Protein AF-A0A0W8EV54-F1 (afdb_monomer_lite)

Sequence (112 aa):
MQSLRTAGLRPDITYRVIVATNPAGIPGFFPWFGGKTWEIAGDGSYLPTLDGDGVVTHRESLLPGISLDVLQAPEGDEGHQPSPDQYCHVFLPKNPLVLDRILEYLVPAPRR

Organism: NCBI:txid938273

Radius of gyration: 15.81 Å; chains: 1; bounding box: 38×38×40 Å

Structure (mmCIF, N/CA/C/O backbone):
data_AF-A0A0W8EV54-F1
#
_entry.id   AF-A0A0W8EV54-F1
#
loop_
_atom_site.group_PDB
_atom_site.id
_atom_site.type_symbol
_atom_site.label_atom_id
_atom_site.label_alt_id
_atom_site.label_comp_id
_atom_site.label_asym_id
_atom_site.label_entity_id
_atom_site.label_seq_id
_atom_site.pdbx_PDB_ins_code
_atom_site.Cartn_x
_atom_site.Cartn_y
_atom_site.Cartn_z
_atom_site.occupancy
_atom_site.B_iso_or_equiv
_atom_site.auth_seq_id
_atom_site.auth_comp_id
_atom_site.auth_asym_id
_atom_site.auth_atom_id
_atom_site.pdbx_PDB_model_num
ATOM 1 N N . MET A 1 1 ? 2.545 12.169 15.405 1.00 48.78 1 MET A N 1
ATOM 2 C CA . MET A 1 1 ? 2.173 10.733 15.438 1.00 48.78 1 MET A CA 1
ATOM 3 C C . MET A 1 1 ? 1.810 10.179 16.819 1.00 48.78 1 MET A C 1
ATOM 5 O O . MET A 1 1 ? 1.046 9.223 16.873 1.00 48.78 1 MET A O 1
ATOM 9 N N . GLN A 1 2 ? 2.310 10.735 17.932 1.00 48.47 2 GLN A N 1
ATOM 10 C CA . GLN A 1 2 ? 1.977 10.240 19.279 1.00 48.47 2 GLN A CA 1
ATOM 11 C C . GLN A 1 2 ? 0.466 10.320 19.579 1.00 48.47 2 GLN A C 1
ATOM 13 O O . GLN A 1 2 ? -0.095 9.371 20.112 1.00 48.47 2 GLN A O 1
ATOM 18 N N . SER A 1 3 ? -0.196 11.387 19.116 1.00 52.56 3 SER A N 1
ATOM 19 C CA . SER A 1 3 ? -1.637 11.629 19.287 1.00 52.56 3 SER A CA 1
ATOM 20 C C . SER A 1 3 ? -2.544 10.571 18.645 1.00 52.56 3 SER A C 1
ATOM 22 O O . SER A 1 3 ? -3.540 10.187 19.249 1.00 52.56 3 SER A O 1
ATOM 24 N N . LEU A 1 4 ? -2.195 10.061 17.455 1.00 56.75 4 LEU A N 1
ATOM 25 C CA . LEU A 1 4 ? -2.958 9.000 16.777 1.00 56.75 4 LEU A CA 1
ATOM 26 C C . LEU A 1 4 ? -2.799 7.649 17.479 1.00 56.75 4 LEU A C 1
ATOM 28 O O . LEU A 1 4 ? -3.770 6.919 17.635 1.00 56.75 4 LEU A O 1
ATOM 32 N N . ARG A 1 5 ? -1.592 7.337 17.967 1.00 59.31 5 ARG A N 1
ATOM 33 C CA . ARG A 1 5 ? -1.344 6.098 18.721 1.00 59.31 5 ARG A CA 1
ATOM 34 C C . ARG A 1 5 ? -2.075 6.073 20.064 1.00 59.31 5 ARG A C 1
ATOM 36 O O . ARG A 1 5 ? -2.469 5.004 20.514 1.00 59.31 5 ARG A O 1
ATOM 43 N N . THR A 1 6 ? -2.267 7.232 20.694 1.00 65.62 6 THR A N 1
ATOM 44 C CA . THR A 1 6 ? -2.973 7.359 21.980 1.00 65.62 6 THR A CA 1
ATOM 45 C C . THR A 1 6 ? -4.489 7.495 21.851 1.00 65.62 6 THR A C 1
ATOM 47 O O . THR A 1 6 ? -5.178 7.370 22.857 1.00 65.62 6 THR A O 1
ATOM 50 N N . ALA A 1 7 ? -5.020 7.752 20.651 1.00 69.50 7 ALA A N 1
ATOM 51 C CA . ALA A 1 7 ? -6.458 7.931 20.437 1.00 69.50 7 ALA A CA 1
ATOM 52 C C . ALA A 1 7 ? -7.270 6.640 20.663 1.00 69.50 7 ALA A C 1
ATOM 54 O O . ALA A 1 7 ? -8.480 6.706 20.874 1.00 69.50 7 ALA A O 1
ATOM 55 N N . GLY A 1 8 ? -6.601 5.480 20.665 1.00 70.25 8 GLY A N 1
ATOM 56 C CA . GLY A 1 8 ? -7.241 4.175 20.799 1.00 70.25 8 GLY A CA 1
ATOM 57 C C . GLY A 1 8 ? -8.086 3.808 19.576 1.00 70.25 8 GLY A C 1
ATOM 58 O O . GLY A 1 8 ? -8.224 4.582 18.629 1.00 70.25 8 GLY A O 1
ATOM 59 N N . LEU A 1 9 ? -8.642 2.598 19.592 1.00 80.38 9 LEU A N 1
ATOM 60 C CA . LEU A 1 9 ? -9.567 2.113 18.570 1.00 80.38 9 LEU A CA 1
ATOM 61 C C . LEU A 1 9 ? -10.943 1.896 19.188 1.00 80.38 9 LEU A C 1
ATOM 63 O O . LEU A 1 9 ? -11.064 1.490 20.346 1.00 80.38 9 LEU A O 1
ATOM 67 N N . ARG A 1 10 ? -11.988 2.137 18.399 1.00 84.06 10 ARG A N 1
ATOM 68 C CA . ARG A 1 10 ? -13.349 1.769 18.781 1.00 84.06 10 ARG A CA 1
ATOM 69 C C . ARG A 1 10 ? -13.543 0.252 18.660 1.00 84.06 10 ARG A C 1
ATOM 71 O O . ARG A 1 10 ? -13.245 -0.287 17.598 1.00 84.06 10 ARG A O 1
ATOM 78 N N . PRO A 1 11 ? -14.074 -0.436 19.687 1.00 81.25 11 PRO A N 1
ATOM 79 C CA . PRO A 1 11 ? -14.215 -1.894 19.666 1.00 81.25 11 PRO A CA 1
ATOM 80 C C . PRO A 1 11 ? -15.306 -2.387 18.706 1.00 81.25 11 PRO A C 1
ATOM 82 O O . PRO A 1 11 ? -15.309 -3.554 18.330 1.00 81.25 11 PRO A O 1
ATOM 85 N N . ASP A 1 12 ? -16.234 -1.515 18.307 1.00 85.44 12 ASP A N 1
ATOM 86 C CA . ASP A 1 12 ? -17.306 -1.822 17.359 1.00 85.44 12 ASP A CA 1
ATOM 87 C C . ASP A 1 12 ? -16.902 -1.617 15.888 1.00 85.44 12 ASP A C 1
ATOM 89 O O . ASP A 1 12 ? -17.695 -1.881 14.987 1.00 85.44 12 ASP A O 1
ATOM 93 N N . ILE A 1 13 ? -15.670 -1.164 15.634 1.00 83.31 13 ILE A N 1
ATOM 94 C CA . ILE A 1 13 ? -15.135 -0.936 14.293 1.00 83.31 13 ILE A CA 1
ATOM 95 C C . ILE A 1 13 ? -13.927 -1.847 14.085 1.00 83.31 13 ILE A C 1
ATOM 97 O O . ILE A 1 13 ? -12.951 -1.797 14.830 1.00 83.31 13 ILE A O 1
ATOM 101 N N . THR A 1 14 ? -13.963 -2.661 13.030 1.00 83.88 14 THR A N 1
ATOM 102 C CA . THR A 1 14 ? -12.766 -3.373 12.568 1.00 83.88 14 THR A CA 1
ATOM 103 C C . THR A 1 14 ? -11.982 -2.454 11.645 1.00 83.88 14 THR A C 1
ATOM 105 O O . THR A 1 14 ? -12.449 -2.115 10.560 1.00 83.88 14 THR A O 1
ATOM 108 N N . TYR A 1 15 ? -10.790 -2.051 12.071 1.00 82.44 15 TYR A N 1
ATOM 109 C CA . TYR A 1 15 ? -9.908 -1.222 11.261 1.00 82.44 15 TYR A CA 1
ATOM 110 C C . TYR A 1 15 ? -8.973 -2.100 10.430 1.00 82.44 15 TYR A C 1
ATOM 112 O O . TYR A 1 15 ? -8.389 -3.060 10.939 1.00 82.44 15 TYR A O 1
ATOM 120 N N . ARG A 1 16 ? -8.797 -1.737 9.158 1.00 84.69 16 ARG A N 1
ATOM 121 C CA . ARG A 1 16 ? -7.886 -2.400 8.222 1.00 84.69 16 ARG A CA 1
ATOM 122 C C . ARG A 1 16 ? -7.173 -1.353 7.381 1.00 84.69 16 ARG A C 1
ATOM 124 O O . ARG A 1 16 ? -7.772 -0.332 7.050 1.00 84.69 16 ARG A O 1
ATOM 131 N N . VAL A 1 17 ? -5.921 -1.616 7.036 1.00 83.88 17 VAL A N 1
ATOM 132 C CA . VAL A 1 17 ? -5.141 -0.778 6.126 1.00 83.88 17 VAL A CA 1
ATOM 133 C C . VAL A 1 17 ? -4.678 -1.640 4.962 1.00 83.88 17 VAL A C 1
ATOM 135 O O . VAL A 1 17 ? -4.051 -2.673 5.176 1.00 83.88 17 VAL A O 1
ATOM 138 N N . ILE A 1 18 ? -4.997 -1.207 3.745 1.00 84.38 18 ILE A N 1
ATOM 139 C CA . ILE A 1 18 ? -4.503 -1.806 2.507 1.00 84.38 18 ILE A CA 1
ATOM 140 C C . ILE A 1 18 ? -3.501 -0.826 1.923 1.00 84.38 18 ILE A C 1
ATOM 142 O O . ILE A 1 18 ? -3.814 0.352 1.753 1.00 84.38 18 ILE A O 1
ATOM 146 N N . VAL A 1 19 ? -2.307 -1.324 1.652 1.00 83.06 19 VAL A N 1
ATOM 147 C CA . VAL A 1 19 ? -1.172 -0.551 1.157 1.00 83.06 19 VAL A CA 1
ATOM 148 C C . VAL A 1 19 ? -0.525 -1.283 -0.009 1.00 83.06 19 VAL A C 1
ATOM 150 O O . VAL A 1 19 ? -0.734 -2.486 -0.174 1.00 83.06 19 VAL A O 1
ATOM 153 N N . ALA A 1 20 ? 0.273 -0.582 -0.807 1.00 84.06 20 ALA A N 1
ATOM 154 C CA . ALA A 1 20 ? 1.031 -1.182 -1.904 1.00 84.06 20 ALA A CA 1
ATOM 155 C C . ALA A 1 20 ? 2.548 -0.953 -1.800 1.00 84.06 20 ALA A C 1
ATOM 157 O O . ALA A 1 20 ? 3.016 -0.050 -1.116 1.00 84.06 20 ALA A O 1
ATOM 158 N N . THR A 1 21 ? 3.341 -1.780 -2.475 1.00 84.50 21 THR A N 1
ATOM 159 C CA . THR A 1 21 ? 4.807 -1.652 -2.488 1.00 84.50 21 THR A CA 1
ATOM 160 C C . THR A 1 21 ? 5.382 -1.942 -3.870 1.00 84.50 21 THR A C 1
ATOM 162 O O . THR A 1 21 ? 4.785 -2.687 -4.654 1.00 84.50 21 THR A O 1
ATOM 165 N N . ASN A 1 22 ? 6.544 -1.352 -4.167 1.00 86.19 22 ASN A N 1
ATOM 166 C CA . ASN A 1 22 ? 7.240 -1.469 -5.447 1.00 86.19 22 ASN A CA 1
ATOM 167 C C . ASN A 1 22 ? 8.661 -2.051 -5.286 1.00 86.19 22 ASN A C 1
ATOM 169 O O . ASN A 1 22 ? 9.642 -1.377 -5.617 1.00 86.19 22 ASN A O 1
ATOM 173 N N . PRO A 1 23 ? 8.810 -3.300 -4.805 1.00 81.81 23 PRO A N 1
ATOM 174 C CA . PRO A 1 23 ? 10.120 -3.893 -4.526 1.00 81.81 23 PRO A CA 1
ATOM 175 C C . PRO A 1 23 ? 11.001 -4.010 -5.780 1.00 81.81 23 PRO A C 1
ATOM 177 O O . PRO A 1 23 ? 12.220 -3.886 -5.694 1.00 81.81 23 PRO A O 1
ATOM 180 N N . ALA A 1 24 ? 10.387 -4.180 -6.955 1.00 84.12 24 ALA A N 1
ATOM 181 C CA . ALA A 1 24 ? 11.080 -4.273 -8.238 1.00 84.12 24 ALA A CA 1
ATOM 182 C C . ALA A 1 24 ? 11.499 -2.910 -8.826 1.00 84.12 24 ALA A C 1
ATOM 184 O O . ALA A 1 24 ? 12.143 -2.863 -9.874 1.00 84.12 24 ALA A O 1
ATOM 185 N N . GLY A 1 25 ? 11.147 -1.789 -8.183 1.00 87.00 25 GLY A N 1
ATOM 186 C CA . GLY A 1 25 ? 11.542 -0.456 -8.642 1.00 87.00 25 GLY A CA 1
ATOM 187 C C . GLY A 1 25 ? 10.959 -0.074 -10.003 1.00 87.00 25 GLY A C 1
ATOM 188 O O . GLY A 1 25 ? 11.606 0.628 -10.779 1.00 87.00 25 GLY A O 1
ATOM 189 N N . ILE A 1 26 ? 9.742 -0.532 -10.303 1.00 88.06 26 ILE A N 1
ATOM 190 C CA . ILE A 1 26 ? 9.077 -0.307 -11.587 1.00 88.06 26 ILE A CA 1
ATOM 191 C C . ILE A 1 26 ? 8.800 1.191 -11.748 1.00 88.06 26 ILE A C 1
ATOM 193 O O . ILE A 1 26 ? 8.017 1.739 -10.966 1.00 88.06 26 ILE A O 1
ATOM 197 N N . PRO A 1 27 ? 9.371 1.878 -12.757 1.00 88.31 27 PRO A N 1
ATOM 198 C CA . PRO A 1 27 ? 9.217 3.327 -12.891 1.00 88.31 27 PRO A CA 1
ATOM 199 C C . PRO A 1 27 ? 7.763 3.771 -13.062 1.00 88.31 27 PRO A C 1
ATOM 201 O O . PRO A 1 27 ? 7.373 4.837 -12.588 1.00 88.31 27 PRO A O 1
ATOM 204 N N . GLY A 1 28 ? 6.954 2.923 -13.705 1.00 87.75 28 GLY A N 1
ATOM 205 C CA . GLY A 1 28 ? 5.527 3.145 -13.913 1.00 87.75 28 GLY A CA 1
ATOM 206 C C . GLY A 1 28 ? 4.708 3.183 -12.625 1.00 87.75 28 GLY A C 1
ATOM 207 O O . GLY A 1 28 ? 3.645 3.784 -12.640 1.00 87.75 28 GLY A O 1
ATOM 208 N N . PHE A 1 29 ? 5.201 2.621 -11.513 1.00 87.00 29 PHE A N 1
ATOM 209 C CA . PHE A 1 29 ? 4.494 2.641 -10.230 1.00 87.00 29 PHE A CA 1
ATOM 210 C C . PHE A 1 29 ? 4.149 4.062 -9.798 1.00 87.00 29 PHE A C 1
ATOM 212 O O . PHE A 1 29 ? 3.009 4.358 -9.471 1.00 87.00 29 PHE A O 1
ATOM 219 N N . PHE A 1 30 ? 5.124 4.971 -9.867 1.00 86.31 30 PHE A N 1
ATOM 220 C CA . PHE A 1 30 ? 4.895 6.390 -9.639 1.00 86.31 30 PHE A CA 1
ATOM 221 C C . PHE A 1 30 ? 5.746 7.207 -10.621 1.00 86.31 30 PHE A C 1
ATOM 223 O O . PHE A 1 30 ? 6.889 7.555 -10.305 1.00 86.31 30 PHE A O 1
ATOM 230 N N . PRO A 1 31 ? 5.225 7.500 -11.830 1.00 84.75 31 PRO A N 1
ATOM 231 C CA . PRO A 1 31 ? 6.041 7.971 -12.954 1.00 84.75 31 PRO A CA 1
ATOM 232 C C . PRO A 1 31 ? 6.816 9.258 -12.665 1.00 84.75 31 PRO A C 1
ATOM 234 O O . PRO A 1 31 ? 7.982 9.383 -13.031 1.00 84.75 31 PRO A O 1
ATOM 237 N N . TRP A 1 32 ? 6.198 10.187 -11.934 1.00 84.38 32 TRP A N 1
ATOM 238 C CA . TRP A 1 32 ? 6.801 11.471 -11.562 1.00 84.38 32 TRP A CA 1
ATOM 239 C C . TRP A 1 32 ? 8.000 11.343 -10.614 1.00 84.38 32 TRP A C 1
ATOM 241 O O . TRP A 1 32 ? 8.794 12.273 -10.504 1.00 84.38 32 TRP A O 1
ATOM 251 N N . PHE A 1 33 ? 8.147 10.190 -9.959 1.00 84.31 33 PHE A N 1
ATOM 252 C CA . PHE A 1 33 ? 9.214 9.893 -9.005 1.00 84.31 33 PHE A CA 1
ATOM 253 C C . PHE A 1 33 ? 10.018 8.644 -9.399 1.00 84.31 33 PHE A C 1
ATOM 255 O O . PHE A 1 33 ? 10.725 8.067 -8.572 1.00 84.31 33 PHE A O 1
ATOM 262 N N . GLY A 1 34 ? 9.919 8.207 -10.661 1.00 86.88 34 GLY A N 1
ATOM 263 C CA . GLY A 1 34 ? 10.647 7.042 -11.168 1.00 86.88 34 GLY A CA 1
ATOM 264 C C . GLY A 1 34 ? 10.333 5.754 -10.404 1.00 86.88 34 GLY A C 1
ATOM 265 O O . GLY A 1 34 ? 11.231 4.948 -10.178 1.00 86.88 34 GLY A O 1
ATOM 266 N N . GLY A 1 35 ? 9.085 5.585 -9.962 1.00 86.00 35 GLY A N 1
ATOM 267 C CA . GLY A 1 35 ? 8.641 4.411 -9.209 1.00 86.00 35 GLY A CA 1
ATOM 268 C C . GLY A 1 35 ? 8.907 4.463 -7.705 1.00 86.00 35 GLY A C 1
ATOM 269 O O . GLY A 1 35 ? 8.485 3.554 -6.996 1.00 86.00 35 GLY A O 1
ATOM 270 N N . LYS A 1 36 ? 9.579 5.504 -7.207 1.00 85.94 36 LYS A N 1
ATOM 271 C CA . LYS A 1 36 ? 9.909 5.655 -5.786 1.00 85.94 36 LYS A CA 1
ATOM 272 C C . LYS A 1 36 ? 8.838 6.441 -5.041 1.00 85.94 36 LYS A C 1
ATOM 274 O O . LYS A 1 36 ? 8.170 7.308 -5.603 1.00 85.94 36 LYS A O 1
ATOM 279 N N . THR A 1 37 ? 8.736 6.181 -3.748 1.00 79.06 37 THR A N 1
ATOM 280 C CA . THR A 1 37 ? 7.977 6.988 -2.788 1.00 79.06 37 THR A CA 1
ATOM 281 C C . THR A 1 37 ? 8.934 7.651 -1.802 1.00 79.06 37 THR A C 1
ATOM 283 O O . THR A 1 37 ? 10.146 7.602 -1.994 1.00 79.06 37 THR A O 1
ATOM 286 N N . TRP A 1 38 ? 8.411 8.287 -0.754 1.00 78.44 38 TRP A N 1
ATOM 287 C CA . TRP A 1 38 ? 9.214 8.949 0.272 1.00 78.44 38 TRP A CA 1
ATOM 288 C C . TRP A 1 38 ? 8.954 8.337 1.646 1.00 78.44 38 TRP A C 1
ATOM 290 O O . TRP A 1 38 ? 7.829 7.934 1.937 1.00 78.44 38 TRP A O 1
ATOM 300 N N . GLU A 1 39 ? 9.988 8.300 2.475 1.00 78.00 39 GLU A N 1
ATOM 301 C CA . GLU A 1 39 ? 9.918 8.046 3.909 1.00 78.00 39 GLU A CA 1
ATOM 302 C C . GLU A 1 39 ? 10.415 9.267 4.682 1.00 78.00 39 GLU A C 1
ATOM 304 O O . GLU A 1 39 ? 11.258 10.019 4.192 1.00 78.00 39 GLU A O 1
ATOM 309 N N . ILE A 1 40 ? 9.901 9.461 5.895 1.00 74.38 40 ILE A N 1
ATOM 310 C CA . ILE A 1 40 ? 10.418 10.470 6.818 1.00 74.38 40 ILE A CA 1
ATOM 311 C C . ILE A 1 40 ? 11.472 9.798 7.701 1.00 74.38 40 ILE A C 1
ATOM 313 O O . ILE A 1 40 ? 11.166 8.890 8.478 1.00 74.38 40 ILE A O 1
ATOM 317 N N . ALA A 1 41 ? 12.718 10.241 7.583 1.00 78.50 41 ALA A N 1
ATOM 318 C CA . ALA A 1 41 ? 13.824 9.772 8.402 1.00 78.50 41 ALA A CA 1
ATOM 319 C C . ALA A 1 41 ? 13.689 10.236 9.862 1.00 78.50 41 ALA A C 1
ATOM 321 O O . ALA A 1 41 ? 12.900 11.120 10.201 1.00 78.50 41 ALA A O 1
ATOM 322 N N . GLY A 1 42 ? 14.497 9.658 10.756 1.00 75.81 42 GLY A N 1
ATOM 323 C CA . GLY A 1 42 ? 14.476 10.001 12.185 1.00 75.81 42 GLY A CA 1
ATOM 324 C C . GLY A 1 42 ? 14.802 11.469 12.497 1.00 75.81 42 GLY A C 1
ATOM 325 O O . GLY A 1 42 ? 14.462 11.946 13.577 1.00 75.81 42 GLY A O 1
ATOM 326 N N . ASP A 1 43 ? 15.427 12.184 11.560 1.00 84.06 43 ASP A N 1
ATOM 327 C CA . ASP A 1 43 ? 15.729 13.618 11.630 1.00 84.06 43 ASP A CA 1
ATOM 328 C C . ASP A 1 43 ? 14.649 14.511 10.982 1.00 84.06 43 ASP A C 1
ATOM 330 O O . ASP A 1 43 ? 14.782 15.734 10.975 1.00 84.06 43 ASP A O 1
ATOM 334 N N . GLY A 1 44 ? 13.569 13.919 10.458 1.00 77.38 44 GLY A N 1
ATOM 335 C CA . GLY A 1 44 ? 12.482 14.623 9.780 1.00 77.38 44 GLY A CA 1
ATOM 336 C C . GLY A 1 44 ? 12.733 14.919 8.298 1.00 77.38 44 GLY A C 1
ATOM 337 O O . GLY A 1 44 ? 11.884 15.546 7.663 1.00 77.38 44 GLY A O 1
ATOM 338 N N . SER A 1 45 ? 13.865 14.491 7.732 1.00 83.38 45 SER A N 1
ATOM 339 C CA . SER A 1 45 ? 14.130 14.619 6.297 1.00 83.38 45 SER A CA 1
ATOM 340 C C . SER A 1 45 ? 13.318 13.611 5.474 1.00 83.38 45 SER A C 1
ATOM 342 O O . SER A 1 45 ? 12.978 12.531 5.954 1.00 83.38 45 SER A O 1
ATOM 344 N N . TYR A 1 46 ? 12.997 13.964 4.225 1.00 80.62 46 TYR A N 1
ATOM 345 C CA . TYR A 1 46 ? 12.348 13.050 3.282 1.00 80.62 46 TYR A CA 1
ATOM 346 C C . TYR A 1 46 ? 13.408 12.286 2.486 1.00 80.62 46 TYR A C 1
ATOM 348 O O . TYR A 1 46 ? 14.214 12.898 1.782 1.00 80.62 46 TYR A O 1
ATOM 356 N N . LEU A 1 47 ? 13.379 10.956 2.557 1.00 84.62 47 LEU A N 1
ATOM 357 C CA . LEU A 1 47 ? 14.267 10.067 1.808 1.00 84.62 47 LEU A CA 1
ATOM 358 C C . LEU A 1 47 ? 13.469 9.254 0.783 1.00 84.62 47 LEU A C 1
ATOM 360 O O . LEU A 1 47 ? 12.376 8.789 1.099 1.00 84.62 47 LEU A O 1
ATOM 364 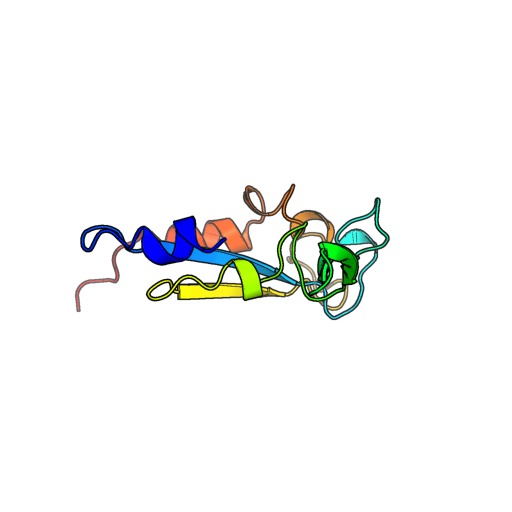N N . PRO A 1 48 ? 13.966 9.078 -0.451 1.00 83.94 48 PRO A N 1
ATOM 365 C CA . PRO A 1 48 ? 13.284 8.248 -1.430 1.00 83.94 48 PRO A CA 1
ATOM 366 C C . PRO A 1 48 ? 13.407 6.763 -1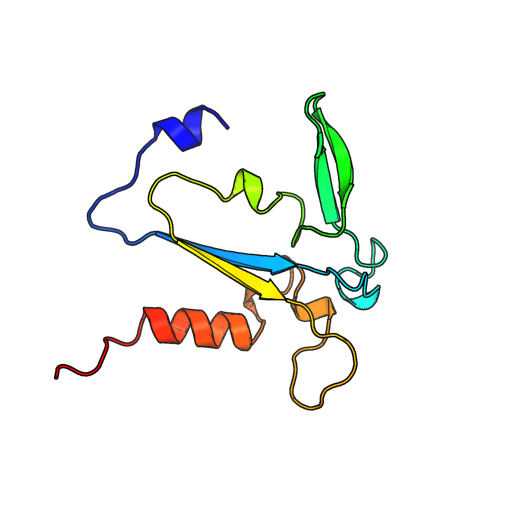.054 1.00 83.94 48 PRO A C 1
ATOM 368 O O . PRO A 1 48 ? 14.491 6.300 -0.710 1.00 83.94 48 PRO A O 1
ATOM 371 N N . THR A 1 49 ? 12.322 6.002 -1.185 1.00 80.19 49 THR A N 1
ATOM 372 C CA . THR A 1 49 ? 12.251 4.571 -0.847 1.00 80.19 49 THR A CA 1
ATOM 373 C C . THR A 1 49 ? 11.422 3.784 -1.869 1.00 80.19 49 THR A C 1
ATOM 375 O O . THR A 1 49 ? 10.642 4.365 -2.627 1.00 80.19 49 THR A O 1
ATOM 378 N N . LEU A 1 50 ? 11.612 2.463 -1.903 1.00 78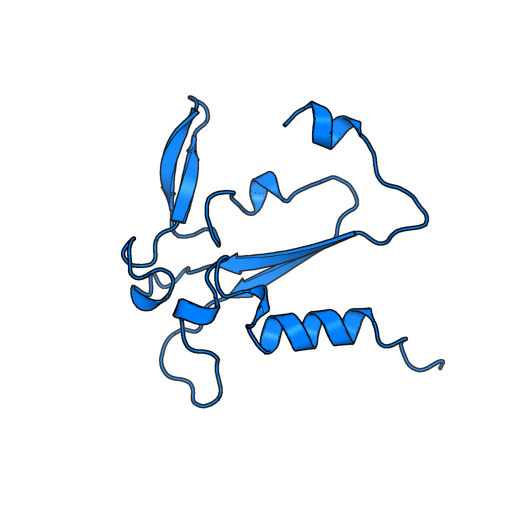.38 50 LEU A N 1
ATOM 379 C CA . LEU A 1 50 ? 10.773 1.505 -2.638 1.00 78.38 50 LEU A CA 1
ATOM 380 C C . LEU A 1 50 ? 9.757 0.792 -1.726 1.00 78.38 50 LEU A C 1
ATOM 382 O O . LEU A 1 50 ? 8.824 0.166 -2.222 1.00 78.38 50 LEU A O 1
ATOM 386 N N . ASP A 1 51 ? 9.905 0.943 -0.407 1.00 71.12 51 ASP A N 1
ATOM 387 C CA . ASP A 1 51 ? 9.104 0.266 0.620 1.00 71.12 51 ASP A CA 1
ATOM 388 C C . ASP A 1 51 ? 7.853 1.073 1.033 1.00 71.12 51 ASP A C 1
ATOM 390 O O . ASP A 1 51 ? 7.448 1.086 2.201 1.00 71.12 51 ASP A O 1
ATOM 394 N N . GLY A 1 52 ? 7.239 1.792 0.090 1.00 65.44 52 GLY A N 1
ATOM 395 C CA . GLY A 1 52 ? 6.038 2.588 0.345 1.00 65.44 52 GLY A CA 1
ATOM 396 C C . GLY A 1 52 ? 5.098 2.682 -0.855 1.00 65.44 52 GLY A C 1
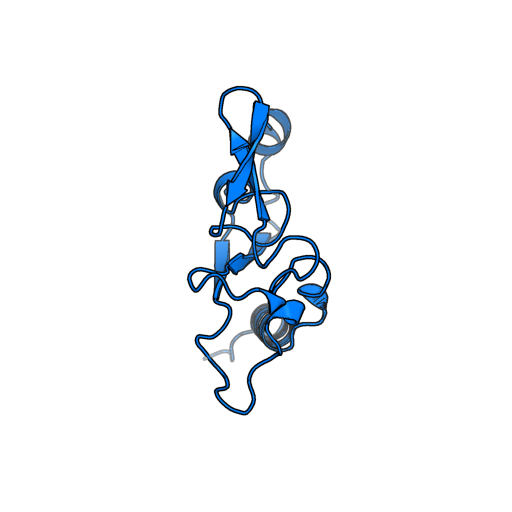ATOM 397 O O . GLY A 1 52 ? 5.481 2.418 -1.992 1.00 65.44 52 GLY A O 1
ATOM 398 N N . ASP A 1 53 ? 3.859 3.099 -0.591 1.00 61.66 53 ASP A N 1
ATOM 399 C CA . ASP A 1 53 ? 2.812 3.351 -1.594 1.00 61.66 53 ASP A CA 1
ATOM 400 C C . ASP A 1 53 ? 2.532 4.831 -1.846 1.00 61.66 53 ASP A C 1
ATOM 402 O O . ASP A 1 53 ? 1.925 5.168 -2.871 1.00 61.66 53 ASP A O 1
ATOM 406 N N . GLY A 1 54 ? 2.998 5.737 -0.979 1.00 58.16 54 GLY A N 1
ATOM 407 C CA . GLY A 1 54 ? 2.943 7.162 -1.287 1.00 58.16 54 GLY A CA 1
ATOM 408 C C . GLY A 1 54 ? 2.942 8.142 -0.133 1.00 58.16 54 GLY A C 1
ATOM 409 O O . GLY A 1 54 ? 1.895 8.667 0.209 1.00 58.16 54 GLY A O 1
ATOM 410 N N . VAL A 1 55 ? 4.137 8.519 0.329 1.00 55.25 55 VAL A N 1
ATOM 411 C CA . VAL A 1 55 ? 4.444 9.583 1.318 1.00 55.25 55 VAL A CA 1
ATOM 412 C C . VAL A 1 55 ? 4.558 9.088 2.762 1.00 55.25 55 VAL A C 1
ATOM 414 O O . VAL A 1 55 ? 5.332 9.659 3.522 1.00 55.25 55 VAL A O 1
ATOM 417 N N . VAL A 1 56 ? 3.868 8.012 3.135 1.00 51.94 56 VAL A N 1
ATOM 418 C CA . VAL A 1 56 ? 3.860 7.465 4.500 1.00 51.94 56 VAL A CA 1
ATOM 419 C C . VAL A 1 56 ? 4.210 5.982 4.411 1.00 51.94 56 VAL A C 1
ATOM 421 O O . VAL A 1 56 ? 3.559 5.233 3.690 1.00 51.94 56 VAL A O 1
ATOM 424 N N . THR A 1 57 ? 5.273 5.548 5.087 1.00 54.56 57 THR A N 1
ATOM 425 C CA . THR A 1 57 ? 5.701 4.135 5.036 1.00 54.56 57 THR A CA 1
ATOM 426 C C . THR A 1 57 ? 4.647 3.222 5.666 1.00 54.56 57 THR A C 1
ATOM 428 O O . THR A 1 57 ? 3.905 3.633 6.560 1.00 54.56 57 THR A O 1
ATOM 431 N N . HIS A 1 58 ? 4.646 1.929 5.323 1.00 53.41 58 HIS A N 1
ATOM 432 C CA . HIS A 1 58 ? 3.837 0.928 6.040 1.00 53.41 58 HIS A CA 1
ATOM 433 C C . HIS A 1 58 ? 4.044 0.981 7.565 1.00 53.41 58 HIS A C 1
ATOM 435 O O . HIS A 1 58 ? 3.130 0.693 8.338 1.00 53.41 58 HIS A O 1
ATOM 441 N N . ARG A 1 59 ? 5.237 1.405 8.008 1.00 52.19 59 ARG A N 1
ATOM 442 C CA . ARG A 1 59 ? 5.605 1.571 9.419 1.00 52.19 59 ARG A CA 1
ATOM 443 C C . ARG A 1 59 ? 4.777 2.636 10.139 1.00 52.19 59 ARG A C 1
ATOM 445 O O . ARG A 1 59 ? 4.556 2.532 11.346 1.00 52.19 59 ARG A O 1
ATOM 452 N N . GLU A 1 60 ? 4.326 3.649 9.416 1.00 53.16 60 GLU A N 1
ATOM 453 C CA . GLU A 1 60 ? 3.475 4.721 9.923 1.00 53.16 60 GLU A CA 1
ATOM 454 C C . GLU A 1 60 ? 1.984 4.338 9.905 1.00 53.16 60 GLU A C 1
ATOM 456 O O . GLU A 1 60 ? 1.217 4.829 10.734 1.00 53.16 60 GLU A O 1
ATOM 461 N N . SER A 1 61 ? 1.602 3.372 9.064 1.00 55.97 61 SER A N 1
ATOM 462 C CA . SER A 1 61 ? 0.276 2.735 9.074 1.00 55.97 61 SER A CA 1
ATOM 463 C C . SER A 1 61 ? 0.098 1.658 10.159 1.00 55.97 61 SER A C 1
ATOM 465 O O . SER A 1 61 ? -1.017 1.184 10.381 1.00 55.97 61 SER A O 1
ATOM 467 N N . LEU A 1 62 ? 1.165 1.277 10.875 1.00 60.88 62 LEU A N 1
ATOM 468 C CA . LEU A 1 62 ? 1.103 0.357 12.017 1.00 60.88 62 LEU A CA 1
ATOM 469 C C . LEU A 1 62 ? 0.503 1.053 13.248 1.00 60.88 62 LEU A C 1
ATOM 471 O O . LEU A 1 62 ? 1.209 1.587 14.111 1.00 60.88 62 LEU A O 1
ATOM 475 N N . LEU A 1 63 ? -0.823 1.021 13.345 1.00 65.56 63 LEU A N 1
ATOM 476 C CA . LEU A 1 63 ? -1.553 1.318 14.574 1.00 65.56 63 LEU A CA 1
ATOM 477 C C . LEU A 1 63 ? -1.823 0.009 15.343 1.00 65.56 63 LEU A C 1
ATOM 479 O O . LEU A 1 63 ? -2.201 -0.994 14.729 1.00 65.56 63 LEU A O 1
ATOM 483 N N . PRO A 1 64 ? -1.648 -0.018 16.678 1.00 68.56 64 PRO A N 1
ATOM 484 C CA . PRO A 1 64 ? -1.939 -1.207 17.477 1.00 68.56 64 PRO A CA 1
ATOM 485 C C . PRO A 1 64 ? -3.394 -1.666 17.308 1.00 68.56 64 PRO A C 1
ATOM 487 O O . PRO A 1 64 ? -4.308 -0.874 17.517 1.00 68.56 64 PRO A O 1
ATOM 490 N N . GLY A 1 65 ? -3.609 -2.941 16.967 1.00 71.69 65 GLY A N 1
ATOM 491 C CA . GLY A 1 65 ? -4.947 -3.536 16.824 1.00 71.69 65 GLY A CA 1
ATOM 492 C C . GLY A 1 65 ? -5.571 -3.454 15.424 1.00 71.69 65 GLY A C 1
ATOM 493 O O . GLY A 1 65 ? -6.724 -3.846 15.264 1.00 71.69 65 GLY A O 1
ATOM 494 N N . ILE A 1 66 ? -4.831 -2.979 14.417 1.00 78.00 66 ILE A N 1
ATOM 495 C CA . ILE A 1 66 ? -5.267 -2.913 13.012 1.00 78.00 66 ILE A CA 1
ATOM 496 C C . ILE A 1 66 ? -4.596 -4.032 12.199 1.00 78.00 66 ILE A C 1
ATOM 498 O O . ILE A 1 66 ? -3.427 -4.343 12.430 1.00 78.00 66 ILE A O 1
ATOM 502 N N . SER A 1 67 ? -5.305 -4.625 11.232 1.00 80.06 67 SER A N 1
ATOM 503 C CA . SER A 1 67 ? -4.697 -5.539 10.250 1.00 80.06 67 SER A CA 1
ATOM 504 C C . SER A 1 67 ? -4.136 -4.784 9.039 1.00 80.06 67 SER A C 1
ATOM 506 O O . SER A 1 67 ? -4.791 -3.870 8.534 1.00 80.06 67 SER A O 1
ATOM 508 N N . LEU A 1 68 ? -2.975 -5.212 8.538 1.00 78.38 68 LEU A N 1
ATOM 509 C CA . LEU A 1 68 ? -2.297 -4.634 7.376 1.00 78.38 68 LEU A CA 1
ATOM 510 C C . LEU A 1 68 ? -2.271 -5.635 6.212 1.00 78.38 68 LEU A C 1
ATOM 512 O O . LEU A 1 68 ? -1.745 -6.735 6.375 1.00 78.38 68 LEU A O 1
ATOM 516 N N . ASP A 1 69 ? -2.784 -5.236 5.050 1.00 83.25 69 ASP A N 1
ATOM 517 C CA . ASP A 1 69 ? -2.642 -5.958 3.783 1.00 83.25 69 ASP A CA 1
ATOM 518 C C . ASP A 1 69 ? -1.662 -5.220 2.878 1.00 83.25 69 ASP A C 1
ATOM 520 O O . ASP A 1 69 ? -1.855 -4.040 2.590 1.00 83.25 69 ASP A O 1
ATOM 524 N N . VAL A 1 70 ? -0.636 -5.920 2.398 1.00 82.25 70 VAL A N 1
ATOM 525 C CA . VAL A 1 70 ? 0.356 -5.358 1.478 1.00 82.25 70 VAL A CA 1
ATOM 526 C C . VAL A 1 70 ? 0.159 -5.969 0.096 1.00 82.25 70 VAL A C 1
ATOM 528 O O . VAL A 1 70 ? 0.296 -7.178 -0.076 1.00 82.25 70 VAL A O 1
ATOM 531 N N . LEU A 1 71 ? -0.159 -5.130 -0.886 1.00 83.06 71 LEU A N 1
ATOM 532 C CA . LEU A 1 71 ? -0.249 -5.494 -2.296 1.00 83.06 71 LEU A CA 1
ATOM 533 C C . LEU A 1 71 ? 1.079 -5.193 -2.987 1.00 83.06 71 LEU A C 1
ATOM 535 O O . LEU A 1 71 ? 1.590 -4.078 -2.934 1.00 83.06 71 LEU A O 1
ATOM 539 N N . GLN A 1 72 ? 1.651 -6.182 -3.656 1.00 80.06 72 GLN A N 1
ATOM 540 C CA . GLN A 1 72 ? 2.898 -5.989 -4.388 1.00 80.06 72 GLN A CA 1
ATOM 541 C C . GLN A 1 72 ? 2.588 -5.615 -5.834 1.00 80.06 72 GLN A C 1
ATOM 543 O O . GLN A 1 72 ? 1.746 -6.250 -6.472 1.00 80.06 72 GLN A O 1
ATOM 548 N N . ALA A 1 73 ? 3.256 -4.575 -6.336 1.00 76.06 73 ALA A N 1
ATOM 549 C CA . ALA A 1 73 ? 3.269 -4.306 -7.764 1.00 76.06 73 ALA A CA 1
ATOM 550 C C . ALA A 1 73 ? 3.955 -5.482 -8.485 1.00 76.06 73 ALA A C 1
ATOM 552 O O . ALA A 1 73 ? 4.977 -5.976 -7.998 1.00 76.06 73 ALA A O 1
ATOM 553 N N . PRO A 1 74 ? 3.398 -5.954 -9.604 1.00 72.38 74 PRO A N 1
ATOM 554 C CA . PRO A 1 74 ? 3.832 -7.197 -10.215 1.00 72.38 74 PRO A CA 1
ATOM 555 C C . PRO A 1 74 ? 5.166 -7.088 -10.937 1.00 72.38 74 PRO A C 1
ATOM 557 O O . PRO A 1 74 ? 5.485 -6.063 -11.535 1.00 72.38 74 PRO A O 1
ATOM 560 N N . GLU A 1 75 ? 5.924 -8.180 -10.943 1.00 69.19 75 GLU A N 1
ATOM 561 C CA . GLU A 1 75 ? 7.194 -8.272 -11.657 1.00 69.19 75 GLU A CA 1
ATOM 562 C C . GLU A 1 75 ? 6.955 -8.597 -13.143 1.00 69.19 75 GLU A C 1
ATOM 564 O O . GLU A 1 75 ? 7.015 -9.746 -13.567 1.00 69.19 75 GLU A O 1
ATOM 569 N N . GLY A 1 76 ? 6.692 -7.571 -13.956 1.00 64.50 76 GLY A N 1
ATOM 570 C CA . GLY A 1 76 ? 6.566 -7.704 -15.414 1.00 64.50 76 GLY A CA 1
ATOM 571 C C . GLY A 1 76 ? 5.130 -7.650 -15.938 1.00 64.50 76 GLY A C 1
ATOM 572 O O . GLY A 1 76 ? 4.229 -7.159 -15.266 1.00 64.50 76 GLY A O 1
ATOM 573 N N . ASP A 1 77 ? 4.941 -8.091 -17.184 1.00 61.69 77 ASP A N 1
ATOM 574 C CA . ASP A 1 77 ? 3.654 -8.054 -17.893 1.00 61.69 77 ASP A CA 1
ATOM 575 C C . ASP A 1 77 ? 2.977 -9.431 -17.808 1.00 61.69 77 ASP A C 1
ATOM 577 O O . ASP A 1 77 ? 2.902 -10.194 -18.775 1.00 61.69 77 ASP A O 1
ATOM 581 N N . GLU A 1 78 ? 2.561 -9.809 -16.599 1.00 58.59 78 GLU A N 1
ATOM 582 C CA . GLU A 1 78 ? 1.703 -10.976 -16.411 1.00 58.59 78 GLU A CA 1
ATOM 583 C C . GLU A 1 78 ? 0.265 -10.572 -16.764 1.00 58.59 78 GLU A C 1
ATOM 585 O O . GLU A 1 78 ? -0.428 -9.872 -16.022 1.00 58.59 78 GLU A O 1
ATOM 590 N N . GLY A 1 79 ? -0.178 -10.970 -17.958 1.00 61.84 79 GLY A N 1
ATOM 591 C CA . GLY A 1 79 ? -1.468 -10.556 -18.504 1.00 61.84 79 GLY A CA 1
ATOM 592 C C . GLY A 1 79 ? -2.644 -10.791 -17.543 1.00 61.84 79 GLY A C 1
ATOM 593 O O . GLY A 1 79 ? -2.809 -11.892 -17.021 1.00 61.84 79 GLY A O 1
ATOM 594 N N . HIS A 1 80 ? -3.502 -9.767 -17.427 1.00 68.75 80 HIS A N 1
ATOM 595 C CA . HIS A 1 80 ? -4.641 -9.574 -16.499 1.00 68.75 80 HIS A CA 1
ATOM 596 C C . HIS A 1 80 ? -4.336 -8.862 -15.172 1.00 68.75 80 HIS A C 1
ATOM 598 O O . HIS A 1 80 ? -5.269 -8.628 -14.402 1.00 68.75 80 HIS A O 1
ATOM 604 N N . GLN A 1 81 ? -3.096 -8.455 -14.901 1.00 79.25 81 GLN A N 1
ATOM 605 C CA . GLN A 1 81 ? -2.804 -7.623 -13.731 1.00 79.25 81 GLN A CA 1
ATOM 606 C C . GLN A 1 81 ? -3.013 -6.118 -14.010 1.00 79.25 81 GLN A C 1
ATOM 608 O O . GLN A 1 81 ? -2.901 -5.680 -15.159 1.00 79.25 81 GLN A O 1
ATOM 613 N N . PRO A 1 82 ? -3.352 -5.313 -12.979 1.00 85.12 82 PRO A N 1
ATOM 614 C CA . PRO A 1 82 ? -3.395 -3.853 -13.076 1.00 85.12 82 PRO A CA 1
ATOM 615 C C . PRO A 1 82 ? -2.061 -3.286 -13.563 1.00 85.12 82 PRO A C 1
ATOM 617 O O . PRO A 1 82 ? -0.999 -3.828 -13.253 1.00 85.12 82 PRO A O 1
ATOM 620 N N . SER A 1 83 ? -2.093 -2.158 -14.271 1.00 87.44 83 SER A N 1
ATOM 621 C CA . SER A 1 83 ? -0.851 -1.493 -14.666 1.00 87.44 83 SER A CA 1
ATOM 622 C C . SER A 1 83 ? -0.099 -0.973 -13.429 1.00 87.44 83 SER A C 1
ATOM 624 O O . SER A 1 83 ? -0.734 -0.639 -12.422 1.00 87.44 83 SER A O 1
ATOM 626 N N . PRO A 1 84 ? 1.247 -0.883 -13.457 1.00 86.81 84 PRO A N 1
ATOM 627 C CA . PRO A 1 84 ? 2.033 -0.502 -12.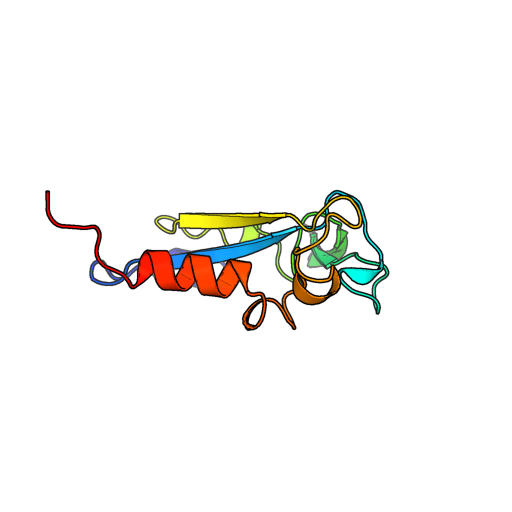281 1.00 86.81 84 PRO A CA 1
ATOM 628 C C . PRO A 1 84 ? 1.582 0.805 -11.614 1.00 86.81 84 PRO A C 1
ATOM 630 O O . PRO A 1 84 ? 1.562 0.891 -10.388 1.00 86.81 84 PRO A O 1
ATOM 633 N N . ASP A 1 85 ? 1.156 1.802 -12.391 1.00 86.00 85 ASP A N 1
ATOM 634 C CA . ASP A 1 85 ? 0.659 3.089 -11.890 1.00 86.00 85 ASP A CA 1
ATOM 635 C C . ASP A 1 85 ? -0.607 2.955 -11.031 1.00 86.00 85 ASP A C 1
ATOM 637 O O . ASP A 1 85 ? -0.836 3.773 -10.140 1.00 86.00 85 ASP A O 1
ATOM 641 N N . GLN A 1 86 ? -1.397 1.893 -11.215 1.00 89.00 86 GLN A N 1
ATOM 642 C CA . GLN A 1 86 ? -2.580 1.624 -10.393 1.00 89.00 86 GLN A CA 1
ATOM 643 C C . GLN A 1 86 ? -2.239 1.168 -8.972 1.00 89.00 86 GLN A C 1
ATOM 645 O O . GLN A 1 86 ? -3.135 1.075 -8.133 1.00 89.00 86 GLN A O 1
ATOM 650 N N . TYR A 1 87 ? -0.973 0.875 -8.680 1.00 86.75 87 TYR A N 1
ATOM 651 C CA . TYR A 1 87 ? -0.526 0.507 -7.340 1.00 86.75 87 TYR A CA 1
ATOM 652 C C . TYR A 1 87 ? -0.049 1.709 -6.514 1.00 86.75 87 TYR A C 1
ATOM 654 O O . TYR A 1 87 ? 0.114 1.565 -5.308 1.00 86.75 87 TYR A O 1
ATOM 662 N N . CYS A 1 88 ? 0.126 2.910 -7.082 1.00 84.25 88 CYS A N 1
ATOM 663 C CA . CYS A 1 88 ? 0.421 4.077 -6.241 1.00 84.25 88 CYS A CA 1
ATOM 664 C C . CYS A 1 88 ? -0.818 4.568 -5.487 1.00 84.25 88 CYS A C 1
ATOM 666 O O . CYS A 1 88 ? -1.937 4.488 -5.990 1.00 84.25 88 CYS A O 1
ATOM 668 N N . HIS A 1 89 ? -0.614 5.179 -4.318 1.00 79.31 89 HIS A N 1
ATOM 669 C CA . HIS A 1 89 ? -1.661 5.761 -3.464 1.00 79.31 89 HIS A CA 1
ATOM 670 C C . HIS A 1 89 ? -2.713 6.626 -4.189 1.00 79.31 89 HIS A C 1
ATOM 672 O O . HIS A 1 89 ? -3.863 6.669 -3.758 1.00 79.31 89 HIS A O 1
ATOM 678 N N . VAL A 1 90 ? -2.353 7.307 -5.287 1.00 82.75 90 VAL A N 1
ATOM 679 C CA . VAL A 1 90 ? -3.283 8.144 -6.071 1.00 82.75 90 VAL A CA 1
ATOM 680 C C . VAL A 1 90 ? -4.349 7.298 -6.771 1.00 82.75 90 VAL A C 1
ATOM 682 O O . VAL A 1 90 ? -5.513 7.696 -6.852 1.00 82.75 90 VAL A O 1
ATOM 685 N N . PHE A 1 91 ? -3.959 6.131 -7.281 1.00 87.31 91 PHE A N 1
ATOM 686 C CA . PHE A 1 91 ? -4.822 5.243 -8.059 1.00 87.31 91 PHE A CA 1
ATOM 687 C C . PHE A 1 91 ? -5.214 3.969 -7.311 1.00 87.31 91 PHE A C 1
ATOM 689 O O . PHE A 1 91 ? -6.138 3.287 -7.751 1.00 87.31 91 PHE A O 1
ATOM 696 N N . LEU A 1 92 ? -4.606 3.702 -6.152 1.00 87.12 92 LEU A N 1
ATOM 697 C CA . LEU A 1 92 ? -4.865 2.541 -5.306 1.00 87.12 92 LEU A CA 1
ATOM 698 C C . LEU A 1 92 ? -6.365 2.325 -5.014 1.00 87.12 92 LEU A C 1
ATOM 700 O O . LEU A 1 92 ? -6.824 1.194 -5.155 1.00 87.12 92 LEU A O 1
ATOM 704 N N . PRO A 1 93 ? -7.192 3.359 -4.737 1.00 87.44 93 PRO A N 1
ATOM 705 C CA . PRO A 1 93 ? -8.636 3.168 -4.542 1.00 87.44 93 PRO A CA 1
ATOM 706 C C . PRO A 1 93 ? -9.402 2.668 -5.779 1.00 87.44 93 PRO A C 1
ATOM 708 O O . PRO A 1 93 ? -10.555 2.262 -5.664 1.00 87.44 93 PRO A O 1
ATOM 711 N N . LYS A 1 94 ? -8.798 2.744 -6.970 1.00 88.81 94 LYS A N 1
ATOM 712 C CA . LYS A 1 94 ? -9.353 2.265 -8.246 1.00 88.81 94 LYS A CA 1
ATOM 713 C C . LYS A 1 94 ? -8.712 0.953 -8.702 1.00 88.81 94 LYS A C 1
ATOM 715 O O . LYS A 1 94 ? -9.075 0.447 -9.761 1.00 88.81 94 LYS A O 1
ATOM 720 N N . ASN A 1 95 ? -7.747 0.429 -7.949 1.00 90.88 95 ASN A N 1
ATOM 721 C CA . ASN A 1 95 ? -7.091 -0.827 -8.267 1.00 90.88 95 ASN A CA 1
ATOM 722 C C . ASN A 1 95 ? -8.083 -1.982 -8.041 1.00 90.88 95 ASN A C 1
ATOM 724 O O . ASN A 1 95 ? -8.629 -2.095 -6.940 1.00 90.88 95 ASN A O 1
ATOM 728 N N . PRO A 1 96 ? -8.337 -2.845 -9.039 1.00 90.12 96 PRO A N 1
ATOM 729 C CA . PRO A 1 96 ? -9.316 -3.919 -8.898 1.00 90.12 96 PRO A CA 1
ATOM 730 C C . PRO A 1 96 ? -8.950 -4.906 -7.780 1.00 90.12 96 PRO A C 1
ATOM 732 O O . PRO A 1 96 ? -9.847 -5.354 -7.081 1.00 90.12 96 PRO A O 1
ATOM 735 N N . LEU A 1 97 ? -7.661 -5.142 -7.499 1.00 90.19 97 LEU A N 1
ATOM 736 C CA . LEU A 1 97 ? -7.239 -6.010 -6.389 1.00 90.19 97 LEU A CA 1
ATOM 737 C C . LEU A 1 97 ? -7.585 -5.415 -5.016 1.00 90.19 97 LEU A C 1
ATOM 739 O O . LEU A 1 97 ? -7.921 -6.139 -4.079 1.00 90.19 97 LEU A O 1
ATOM 743 N N . VAL A 1 98 ? -7.520 -4.086 -4.891 1.00 89.94 98 VAL A N 1
ATOM 744 C CA . VAL A 1 98 ? -7.941 -3.374 -3.675 1.00 89.94 98 VAL A CA 1
ATOM 745 C C . VAL A 1 98 ? -9.451 -3.464 -3.517 1.00 89.94 98 VAL A C 1
ATOM 747 O O . VAL A 1 98 ? -9.936 -3.731 -2.420 1.00 89.94 98 VAL A O 1
ATOM 750 N N . LEU A 1 99 ? -10.195 -3.260 -4.606 1.00 91.12 99 LEU A N 1
ATOM 751 C CA . LEU A 1 99 ? -11.651 -3.369 -4.600 1.00 91.12 99 LEU A CA 1
ATOM 752 C C . LEU A 1 99 ? -12.100 -4.786 -4.231 1.00 91.12 99 LEU A C 1
ATOM 754 O O . LEU A 1 99 ? -12.956 -4.926 -3.360 1.00 91.12 99 LEU A O 1
ATOM 758 N N . ASP A 1 100 ? -11.481 -5.818 -4.802 1.00 90.44 100 ASP A N 1
ATOM 759 C CA . ASP A 1 100 ? -11.765 -7.217 -4.475 1.00 90.44 100 ASP A CA 1
ATOM 760 C C . ASP A 1 100 ? -11.506 -7.503 -2.991 1.00 90.44 100 ASP A C 1
ATOM 762 O O . ASP A 1 100 ? -12.377 -8.033 -2.299 1.00 90.44 100 ASP A O 1
ATOM 766 N N . ARG A 1 101 ? -10.365 -7.051 -2.452 1.00 89.38 101 ARG A N 1
ATOM 767 C CA . ARG A 1 101 ? -10.045 -7.197 -1.023 1.00 89.38 101 ARG A CA 1
ATOM 768 C C . ARG A 1 101 ? -11.037 -6.455 -0.119 1.00 89.38 101 ARG A C 1
ATOM 770 O O . ARG A 1 101 ? -11.401 -6.959 0.940 1.00 89.38 101 ARG A O 1
ATOM 777 N N . ILE A 1 102 ? -11.514 -5.275 -0.520 1.00 90.06 102 ILE A N 1
ATOM 778 C CA . ILE A 1 102 ? -12.572 -4.559 0.210 1.00 90.06 102 ILE A CA 1
ATOM 779 C C . ILE A 1 102 ? -13.874 -5.366 0.189 1.00 90.06 102 ILE A C 1
ATOM 781 O O . ILE A 1 102 ? -14.526 -5.499 1.225 1.00 90.06 102 ILE A O 1
ATOM 785 N N . LEU A 1 103 ? -14.252 -5.924 -0.961 1.00 91.38 103 LEU A N 1
ATOM 786 C CA . LEU A 1 103 ? -15.457 -6.740 -1.084 1.00 91.38 103 LEU A CA 1
ATOM 787 C C . LEU A 1 103 ? -15.372 -8.004 -0.219 1.00 91.38 103 LEU A C 1
ATOM 789 O O . LEU A 1 103 ? -16.341 -8.309 0.471 1.00 91.38 103 LEU A O 1
ATOM 793 N N . GLU A 1 104 ? -14.220 -8.674 -0.152 1.00 89.50 104 GLU A N 1
ATOM 794 C CA . GLU A 1 104 ? -13.982 -9.802 0.767 1.00 89.50 104 GLU A CA 1
ATOM 795 C C . GLU A 1 104 ? -14.253 -9.435 2.236 1.00 89.50 104 GLU A C 1
ATOM 797 O O . GLU A 1 104 ? -14.730 -10.267 3.007 1.00 89.50 104 GLU A O 1
ATOM 802 N N . TYR A 1 105 ? -13.994 -8.186 2.635 1.00 87.75 105 TYR A N 1
ATOM 803 C CA . TYR A 1 105 ? -14.268 -7.704 3.991 1.00 87.75 105 TYR A CA 1
ATOM 804 C C . TYR A 1 105 ? -15.720 -7.324 4.247 1.00 87.75 105 TYR A C 1
ATOM 806 O O . TYR A 1 105 ? -16.165 -7.359 5.396 1.00 87.75 105 TYR A O 1
ATOM 814 N N . LEU A 1 106 ? -16.450 -6.946 3.202 1.00 86.56 106 LEU A N 1
ATOM 815 C CA . LEU A 1 106 ? -17.854 -6.558 3.302 1.00 86.56 106 LEU A CA 1
ATOM 816 C C . LEU A 1 106 ? -18.798 -7.753 3.153 1.00 86.56 106 LEU A C 1
ATOM 818 O O . LEU A 1 106 ? -19.903 -7.729 3.698 1.00 86.56 106 LEU A O 1
ATOM 822 N N . VAL A 1 107 ? -18.381 -8.794 2.430 1.00 83.88 107 VAL A N 1
ATOM 823 C CA . VAL A 1 107 ? -19.179 -10.003 2.244 1.00 83.88 107 VAL A CA 1
ATOM 824 C C . VAL A 1 107 ? -19.032 -10.892 3.486 1.00 83.88 107 VAL A C 1
ATOM 826 O O . VAL A 1 107 ? -17.935 -11.359 3.789 1.00 83.88 107 VAL A O 1
ATOM 829 N N . PRO A 1 108 ? -20.118 -11.163 4.233 1.00 62.84 108 PRO A N 1
ATOM 830 C CA . PRO A 1 108 ? -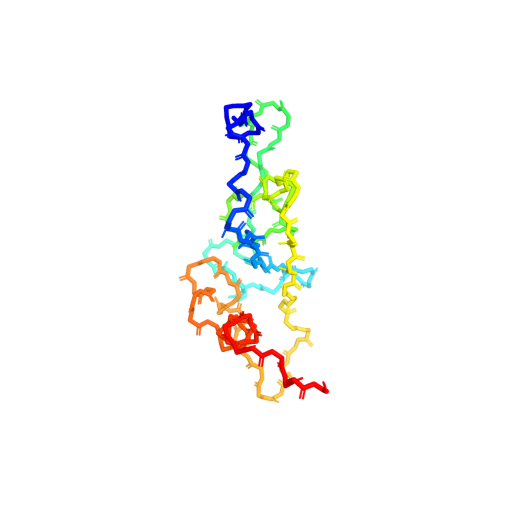20.045 -12.051 5.382 1.00 62.84 108 PRO A CA 1
ATOM 831 C C . PRO A 1 108 ? -19.645 -13.459 4.932 1.00 62.84 108 PRO A C 1
ATOM 833 O O . PRO A 1 108 ? -20.203 -13.992 3.970 1.00 62.84 108 PRO A O 1
ATOM 836 N N . ALA A 1 109 ? -18.704 -14.077 5.651 1.00 60.09 109 ALA A N 1
ATOM 837 C CA . ALA A 1 109 ? -18.334 -15.468 5.418 1.00 60.09 109 ALA A CA 1
ATOM 838 C C . ALA A 1 109 ? -19.598 -16.354 5.424 1.00 60.09 109 ALA A C 1
ATOM 840 O O . ALA A 1 109 ? -20.481 -16.140 6.268 1.00 60.09 109 ALA A O 1
ATOM 841 N N . PRO A 1 110 ? -19.714 -17.340 4.513 1.00 54.75 110 PRO A N 1
ATOM 842 C CA . PRO A 1 110 ? -20.855 -18.242 4.511 1.00 54.75 110 PRO A CA 1
ATOM 843 C C . PRO A 1 110 ? -20.966 -18.893 5.891 1.00 54.75 110 PRO A C 1
ATOM 845 O O . PRO A 1 110 ? -19.999 -19.473 6.392 1.00 54.75 110 PRO A O 1
ATOM 848 N N . ARG A 1 111 ? -22.139 -18.756 6.522 1.00 50.62 111 ARG A N 1
ATOM 849 C CA . ARG A 1 111 ? -22.444 -19.436 7.784 1.00 50.62 111 ARG A CA 1
ATOM 850 C C . ARG A 1 111 ? -22.315 -20.940 7.527 1.00 50.62 111 ARG A C 1
ATOM 852 O O . ARG A 1 111 ? -23.097 -21.479 6.748 1.00 50.62 111 ARG A O 1
ATOM 859 N N . ARG A 1 112 ? -21.289 -21.565 8.108 1.00 42.31 112 ARG A N 1
ATOM 860 C CA . ARG A 1 112 ? -21.153 -23.024 8.162 1.00 42.31 112 ARG A CA 1
ATOM 861 C C . ARG A 1 112 ? -22.109 -23.603 9.191 1.00 42.31 112 ARG A C 1
ATOM 863 O O . ARG A 1 112 ? -22.315 -22.928 10.225 1.00 42.31 112 ARG A O 1
#

Secondary structure (DSSP, 8-state):
-HHHHHS---TTS--EEEEEE-TT--GGGSGGGTT-EEEE-TTS-EEEESSBSSSSBTTTS--TT-EEEEEEPPSS--TTSPPGGGGSTTTGGG-HHHHHHHHHHHSPPP--

pLDDT: mean 76.69, std 12.51, range [42.31, 91.38]

Foldseek 3Di:
DVVVLVVDDDPVDAAEEEFEFEPVQCLLLPVVLSQWEWDQDPVRDTDTDRQGQHHYHVVNVDHPRHYYHYHYQDDDCPDPADTNNCRHPVNVVVGVVNVVVVVVVVDDDPDD